Protein AF-A0A846Q6Q1-F1 (afdb_monomer_lite)

Foldseek 3Di:
DPPPVCVVVVVVVVVVVLL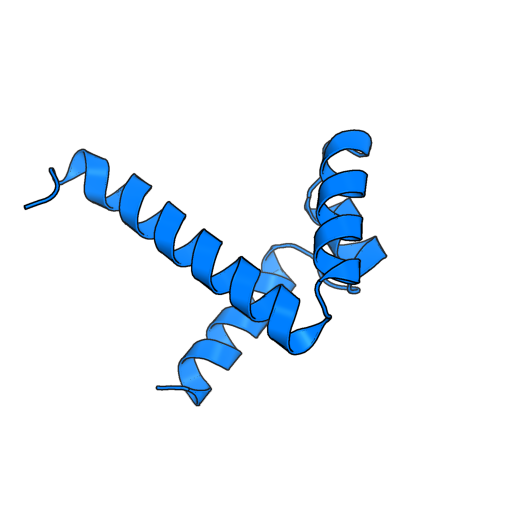LVVCCVPPNPVLVVQLVVCCVVVVASQVSCCVRPNGGPVRSVVVSVVVVVVVD

Secondary structure (DSSP, 8-state):
---HHHHHHHHHHHHHHHHHHHHHHHH-HHHHHHHHHHHHHHS-HHHHHHHHHS--HHHHHHHHHHHHHHH-

pLDDT: mean 89.33, std 8.89, range [54.03, 97.0]

Radius of gyration: 13.47 Å; chains: 1; bounding box: 28×22×40 Å

Sequence (72 aa):
LVPLDQVGGFLAYKEGQSAIGYIVEKYGEEKLSEILEKGRTSLSMDKALKSAVGLDAKGLYEEWAKFLRKEY

Structure (mmCIF, N/CA/C/O backbone):
data_AF-A0A846Q6Q1-F1
#
_entry.id   AF-A0A846Q6Q1-F1
#
loop_
_atom_site.group_PDB
_atom_site.id
_atom_site.type_symbol
_atom_site.label_atom_id
_atom_site.label_alt_id
_atom_site.label_comp_id
_atom_site.label_asym_id
_atom_site.label_entity_id
_atom_site.label_seq_id
_atom_site.pdbx_PDB_ins_code
_atom_site.Cartn_x
_atom_site.Cartn_y
_atom_site.Cartn_z
_atom_site.occupancy
_atom_site.B_iso_or_equiv
_atom_site.auth_seq_id
_atom_site.auth_comp_id
_atom_site.auth_asym_id
_atom_site.auth_atom_id
_atom_site.pdbx_PDB_model_num
ATOM 1 N N . LEU A 1 1 ? 0.751 -0.674 -30.437 1.00 60.25 1 LEU A N 1
ATOM 2 C CA . LEU A 1 1 ? 1.307 -1.897 -29.816 1.00 60.25 1 LEU A CA 1
ATOM 3 C C . LEU A 1 1 ? 2.438 -1.458 -28.905 1.00 60.25 1 LEU A C 1
ATOM 5 O O . LEU A 1 1 ? 3.310 -0.742 -29.378 1.00 60.25 1 LEU A O 1
ATOM 9 N N . VAL A 1 2 ? 2.368 -1.785 -27.616 1.00 72.25 2 VAL A N 1
ATOM 10 C CA . VAL A 1 2 ? 3.452 -1.483 -26.670 1.00 72.25 2 VAL A CA 1
ATOM 11 C C . VAL A 1 2 ? 4.617 -2.438 -26.977 1.00 72.25 2 VAL A C 1
ATOM 13 O O . VAL A 1 2 ? 4.355 -3.631 -27.153 1.00 72.25 2 VAL A O 1
ATOM 16 N N . PRO A 1 3 ? 5.866 -1.952 -27.100 1.00 76.81 3 PRO A N 1
ATOM 17 C CA . PRO A 1 3 ? 7.045 -2.804 -27.253 1.00 76.81 3 PRO A CA 1
ATOM 18 C C . PRO A 1 3 ? 7.115 -3.872 -26.154 1.00 76.81 3 PRO A C 1
ATOM 20 O O . PRO A 1 3 ? 6.770 -3.589 -25.008 1.00 76.81 3 PRO A O 1
ATOM 23 N N . LEU A 1 4 ? 7.537 -5.099 -26.482 1.00 75.00 4 LEU A N 1
ATOM 24 C CA . LEU A 1 4 ? 7.519 -6.232 -25.539 1.00 75.00 4 LEU A CA 1
ATOM 25 C C . LEU A 1 4 ? 8.309 -5.957 -24.248 1.00 75.00 4 LEU A C 1
ATOM 27 O O . LEU A 1 4 ? 7.900 -6.391 -23.176 1.00 75.00 4 LEU A O 1
ATOM 31 N N . ASP A 1 5 ? 9.395 -5.193 -24.332 1.00 79.81 5 ASP A N 1
ATOM 32 C CA . ASP A 1 5 ? 10.199 -4.731 -23.196 1.00 79.81 5 ASP A CA 1
ATOM 33 C C . ASP A 1 5 ? 9.440 -3.753 -22.284 1.00 79.81 5 ASP A C 1
ATOM 35 O O . ASP A 1 5 ? 9.622 -3.751 -21.067 1.00 79.81 5 ASP A O 1
ATOM 39 N N . GLN A 1 6 ? 8.525 -2.970 -22.852 1.00 76.00 6 GLN A N 1
ATOM 40 C CA . GLN A 1 6 ? 7.675 -2.040 -22.115 1.00 76.00 6 GLN A CA 1
ATOM 41 C C . GLN A 1 6 ? 6.410 -2.706 -21.566 1.00 76.00 6 GLN A C 1
ATOM 43 O O . GLN A 1 6 ? 5.787 -2.151 -20.663 1.00 76.00 6 GLN A O 1
ATOM 48 N N . VAL A 1 7 ? 6.035 -3.897 -22.053 1.00 75.56 7 VAL A N 1
ATOM 49 C CA . VAL A 1 7 ? 4.864 -4.642 -21.555 1.00 75.56 7 VAL A CA 1
ATOM 50 C C . VAL A 1 7 ? 5.009 -4.963 -20.069 1.00 75.56 7 VAL A C 1
ATOM 52 O O . VAL A 1 7 ? 4.050 -4.779 -19.328 1.00 75.56 7 VAL A O 1
ATOM 55 N N . GLY A 1 8 ? 6.198 -5.370 -19.612 1.00 80.25 8 GLY A N 1
ATOM 56 C CA . GLY A 1 8 ? 6.440 -5.650 -18.192 1.00 80.25 8 GLY A CA 1
ATOM 57 C C . GLY A 1 8 ? 6.266 -4.411 -17.309 1.00 80.2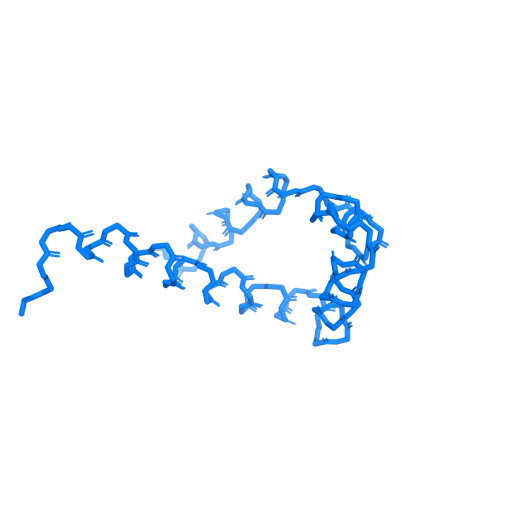5 8 GLY A C 1
ATOM 58 O O . GLY A 1 8 ? 5.567 -4.460 -16.300 1.00 80.25 8 GLY A O 1
ATOM 59 N N . GLY A 1 9 ? 6.836 -3.275 -17.724 1.00 83.44 9 GLY A N 1
ATOM 60 C CA . GLY A 1 9 ? 6.692 -2.006 -17.002 1.00 83.44 9 GLY A CA 1
ATOM 61 C C . GLY A 1 9 ? 5.259 -1.468 -17.027 1.00 83.44 9 GLY A C 1
ATOM 62 O O . GLY A 1 9 ? 4.746 -1.009 -16.009 1.00 83.44 9 GLY A O 1
ATOM 63 N N . PHE A 1 10 ? 4.587 -1.569 -18.174 1.00 84.94 10 P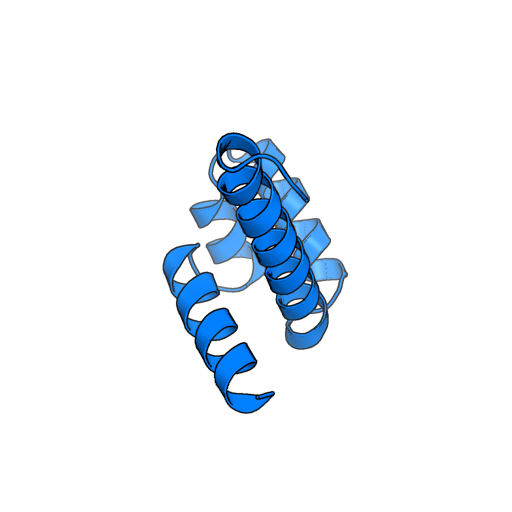HE A N 1
ATOM 64 C CA . PHE A 1 10 ? 3.194 -1.163 -18.322 1.00 84.94 10 PHE A CA 1
ATOM 65 C C . PHE A 1 10 ? 2.254 -2.022 -17.471 1.00 84.94 10 PHE A C 1
ATOM 67 O O . PHE A 1 10 ? 1.390 -1.478 -16.784 1.00 84.94 10 PHE A O 1
ATOM 74 N N . LEU A 1 11 ? 2.431 -3.347 -17.479 1.00 87.00 11 LEU A N 1
ATOM 75 C CA . LEU A 1 11 ? 1.622 -4.255 -16.671 1.00 87.00 11 LEU A CA 1
ATOM 76 C C . LEU A 1 11 ? 1.823 -3.976 -15.181 1.00 87.00 11 LEU A C 1
ATOM 78 O O . LEU A 1 11 ? 0.839 -3.752 -14.485 1.00 87.00 11 LEU A O 1
ATOM 82 N N . ALA A 1 12 ? 3.074 -3.859 -14.725 1.00 86.06 12 ALA A N 1
ATOM 83 C CA . ALA A 1 12 ? 3.379 -3.509 -13.339 1.00 86.06 12 ALA A CA 1
ATOM 84 C C . ALA A 1 12 ? 2.740 -2.171 -12.922 1.00 86.06 12 ALA A C 1
ATOM 86 O O . ALA A 1 12 ? 2.229 -2.035 -11.811 1.00 86.06 12 ALA A O 1
ATOM 87 N N . TYR A 1 13 ? 2.710 -1.182 -13.821 1.00 87.00 13 TYR A N 1
ATOM 88 C CA . TYR A 1 13 ? 2.037 0.090 -13.568 1.00 87.00 13 TYR A CA 1
ATOM 89 C C . TYR A 1 13 ? 0.516 -0.071 -13.426 1.00 87.00 13 TYR A C 1
ATOM 91 O O . TYR A 1 13 ? -0.075 0.475 -12.495 1.00 87.00 13 TYR A O 1
ATOM 99 N N . LYS A 1 14 ? -0.130 -0.842 -14.312 1.00 92.31 14 LYS A N 1
ATOM 100 C CA . LYS A 1 14 ? -1.576 -1.121 -14.241 1.00 92.31 14 LYS A CA 1
ATOM 101 C C . LYS A 1 14 ? -1.948 -1.919 -12.992 1.00 92.31 14 LYS A C 1
ATOM 103 O O . LYS A 1 14 ? -2.946 -1.594 -12.352 1.00 92.31 14 LYS A O 1
ATOM 108 N N . GLU A 1 15 ? -1.144 -2.912 -12.628 1.00 92.12 15 GLU A N 1
ATOM 109 C CA . GLU A 1 15 ? -1.299 -3.674 -11.386 1.00 92.12 15 GLU A CA 1
ATOM 110 C C . GLU A 1 15 ? -1.150 -2.759 -10.165 1.00 92.12 15 GLU A C 1
ATOM 112 O O . GLU A 1 15 ? -2.002 -2.780 -9.280 1.00 92.12 15 GLU A O 1
ATOM 117 N N . GLY A 1 16 ? -0.151 -1.871 -10.160 1.00 92.12 16 GLY A N 1
ATOM 118 C CA . GLY A 1 16 ? 0.025 -0.864 -9.112 1.00 92.12 16 GLY A CA 1
ATOM 119 C C . GLY A 1 16 ? -1.169 0.086 -8.984 1.00 92.12 16 GLY A C 1
ATOM 120 O O . GLY A 1 16 ? -1.656 0.314 -7.879 1.00 92.12 16 GLY A O 1
ATOM 121 N N . GLN A 1 17 ? -1.693 0.600 -10.102 1.00 94.00 17 GLN A N 1
ATOM 122 C CA . GLN A 1 17 ? -2.903 1.432 -10.106 1.00 94.00 17 GLN A CA 1
ATOM 123 C C . GLN A 1 17 ? -4.115 0.688 -9.532 1.00 94.00 17 GLN A C 1
ATOM 125 O O . GLN A 1 17 ? -4.865 1.252 -8.738 1.00 94.00 17 GLN A O 1
ATOM 130 N N . SER A 1 18 ? -4.301 -0.578 -9.914 1.00 95.44 18 SER A N 1
ATOM 131 C CA . SER A 1 18 ? -5.394 -1.407 -9.400 1.00 95.44 18 SER A CA 1
ATOM 132 C C . SER A 1 18 ? -5.246 -1.678 -7.901 1.00 95.44 18 SER A C 1
ATOM 134 O O . SER A 1 18 ? -6.221 -1.552 -7.164 1.00 95.44 18 SER A O 1
ATOM 136 N N . ALA A 1 19 ? -4.035 -1.984 -7.432 1.00 94.69 19 ALA A N 1
ATOM 137 C CA . ALA A 1 19 ? -3.761 -2.189 -6.015 1.00 94.69 19 ALA A CA 1
ATOM 138 C C . ALA A 1 19 ? -4.016 -0.916 -5.189 1.00 94.69 19 ALA A C 1
ATOM 140 O O . ALA A 1 19 ? -4.569 -1.003 -4.095 1.00 94.69 19 ALA A O 1
ATOM 141 N N . ILE A 1 20 ? -3.683 0.268 -5.720 1.00 95.00 20 ILE A N 1
ATOM 142 C CA . ILE A 1 20 ? -4.032 1.557 -5.100 1.00 95.00 20 ILE A CA 1
ATOM 143 C C . ILE A 1 20 ? -5.552 1.721 -5.013 1.00 95.00 20 ILE A C 1
ATOM 145 O O . ILE A 1 20 ? -6.055 2.066 -3.947 1.00 95.00 20 ILE A O 1
ATOM 149 N N . GLY A 1 21 ? -6.280 1.438 -6.098 1.00 96.12 21 GLY A N 1
ATOM 150 C CA . GLY A 1 21 ? -7.745 1.483 -6.104 1.00 96.12 21 GLY A CA 1
ATOM 151 C C . GLY A 1 21 ? -8.348 0.582 -5.027 1.00 96.12 21 GLY A C 1
ATOM 152 O O . GLY A 1 21 ? -9.160 1.035 -4.228 1.00 96.12 21 GLY A O 1
ATOM 153 N N . TYR A 1 22 ? -7.852 -0.649 -4.919 1.00 95.88 22 TYR A N 1
ATOM 154 C CA . TYR A 1 22 ? -8.251 -1.584 -3.870 1.00 95.88 22 TYR A CA 1
ATOM 155 C C . TYR A 1 22 ? -7.953 -1.068 -2.452 1.00 95.88 22 TYR A C 1
ATOM 157 O O . TYR A 1 22 ? -8.778 -1.236 -1.552 1.00 95.88 22 TYR A O 1
ATOM 165 N N . ILE A 1 23 ? -6.799 -0.424 -2.228 1.00 96.50 23 ILE A N 1
ATOM 166 C CA . ILE A 1 23 ? -6.486 0.178 -0.924 1.00 96.50 23 ILE A CA 1
ATOM 167 C C . ILE A 1 23 ? -7.507 1.266 -0.584 1.00 96.50 23 ILE A C 1
ATOM 169 O O . ILE A 1 23 ? -8.025 1.281 0.531 1.00 96.50 23 ILE A O 1
ATOM 173 N N . VAL A 1 24 ? -7.799 2.157 -1.532 1.00 97.00 24 VAL A N 1
ATOM 174 C CA . VAL A 1 24 ? -8.755 3.255 -1.339 1.00 97.00 24 VAL A CA 1
ATOM 175 C C . VAL A 1 24 ? -10.156 2.716 -1.072 1.00 97.00 24 VAL A C 1
ATOM 177 O O . VAL A 1 24 ? -10.801 3.154 -0.125 1.00 97.00 24 VAL A O 1
ATOM 180 N N . GLU A 1 25 ? -10.606 1.732 -1.845 1.00 95.81 25 GLU A N 1
ATOM 181 C CA . GLU A 1 25 ? -11.940 1.151 -1.702 1.00 95.81 25 GLU A CA 1
ATOM 182 C C . GLU A 1 25 ? -12.120 0.414 -0.367 1.00 95.81 25 GLU A C 1
ATOM 184 O O . GLU A 1 25 ? -13.146 0.564 0.294 1.00 95.81 25 GLU A O 1
ATOM 189 N N . LYS A 1 26 ? -11.113 -0.355 0.069 1.00 95.75 26 LYS A N 1
ATOM 190 C CA . LYS A 1 26 ? -11.213 -1.176 1.286 1.00 95.75 26 LYS A CA 1
ATOM 191 C C . LYS A 1 26 ? -10.863 -0.427 2.572 1.00 95.75 26 LYS A C 1
ATOM 193 O O . LYS A 1 26 ? -11.433 -0.730 3.619 1.00 95.75 26 LYS A O 1
ATOM 198 N N . TYR A 1 27 ? -9.898 0.490 2.521 1.00 96.12 27 TYR A N 1
ATOM 199 C CA . TYR A 1 27 ? -9.316 1.131 3.707 1.00 96.12 27 TYR A CA 1
ATOM 200 C C . TYR A 1 27 ? -9.474 2.659 3.730 1.00 96.12 27 TYR A C 1
ATOM 202 O O . TYR A 1 27 ? -9.204 3.268 4.764 1.00 96.12 27 TYR A O 1
ATOM 210 N N . GLY A 1 28 ? -9.915 3.277 2.632 1.00 96.81 28 GLY A N 1
ATOM 211 C CA . GLY A 1 28 ? -10.058 4.726 2.497 1.00 96.81 28 GLY A CA 1
ATOM 212 C C . GLY A 1 28 ? -8.775 5.445 2.061 1.00 96.81 28 GLY A C 1
ATOM 213 O O . GLY A 1 28 ? -7.654 4.953 2.220 1.00 96.81 28 GLY A O 1
ATOM 214 N N . GLU A 1 29 ? -8.937 6.658 1.527 1.00 96.69 29 GLU A N 1
ATOM 215 C CA . GLU A 1 29 ? -7.827 7.506 1.057 1.00 96.69 29 GLU A CA 1
ATOM 216 C C . GLU A 1 29 ? -6.863 7.922 2.181 1.00 96.69 29 GLU A C 1
ATOM 218 O O . GLU A 1 29 ? -5.655 8.056 1.957 1.00 96.69 29 GLU A O 1
ATOM 223 N N . GLU A 1 30 ? -7.363 8.074 3.412 1.00 96.44 30 GLU A N 1
ATOM 224 C CA . GLU A 1 30 ? -6.537 8.394 4.584 1.00 96.44 30 GLU A CA 1
ATOM 225 C C . GLU A 1 30 ? -5.474 7.316 4.829 1.00 96.44 30 GLU A C 1
ATOM 227 O O . GLU A 1 30 ? -4.312 7.623 5.102 1.00 96.44 30 GLU A O 1
ATOM 232 N N . LYS A 1 31 ? -5.839 6.040 4.651 1.00 95.38 31 LYS A N 1
ATOM 233 C CA . LYS A 1 31 ? -4.915 4.917 4.830 1.00 95.38 31 LYS A CA 1
ATOM 234 C C . LYS A 1 31 ? -3.881 4.821 3.726 1.00 95.38 31 LYS A C 1
ATOM 236 O O . LYS A 1 31 ? -2.724 4.525 4.020 1.00 95.38 31 LYS A O 1
ATOM 241 N N . LEU A 1 32 ? -4.249 5.129 2.484 1.00 95.44 32 LEU A N 1
ATOM 242 C CA . LEU A 1 32 ? -3.271 5.267 1.406 1.00 95.44 32 LEU A CA 1
ATOM 243 C C . LEU A 1 32 ? -2.243 6.359 1.738 1.00 95.44 32 LEU A C 1
ATOM 245 O O . LEU A 1 32 ? -1.041 6.135 1.598 1.00 95.44 32 LEU A O 1
ATOM 249 N N . SER A 1 33 ? -2.706 7.510 2.227 1.00 94.75 33 SER A N 1
ATOM 250 C CA . SER A 1 33 ? -1.832 8.627 2.604 1.00 94.75 33 SER A CA 1
ATOM 251 C C . SER A 1 33 ? -0.871 8.238 3.733 1.00 94.75 33 SER A C 1
ATOM 253 O O . SER A 1 33 ? 0.335 8.462 3.619 1.00 94.75 33 SER A O 1
ATOM 255 N N . GLU A 1 34 ? -1.375 7.559 4.768 1.00 94.44 34 GLU A N 1
ATOM 256 C CA . GLU A 1 34 ? -0.573 7.033 5.878 1.00 94.44 34 GLU A CA 1
ATOM 257 C C . GLU A 1 34 ? 0.503 6.040 5.394 1.00 94.44 34 GLU A C 1
ATOM 259 O O . GLU A 1 34 ? 1.659 6.112 5.818 1.00 94.44 34 GLU A O 1
ATOM 264 N N . ILE A 1 35 ? 0.155 5.130 4.472 1.00 94.06 35 ILE A N 1
ATOM 265 C CA . ILE A 1 35 ? 1.106 4.183 3.868 1.00 94.06 35 ILE A CA 1
ATOM 266 C C . ILE A 1 35 ? 2.217 4.933 3.127 1.00 94.06 35 ILE A C 1
ATOM 268 O O . ILE A 1 35 ? 3.392 4.605 3.298 1.00 94.06 35 ILE A O 1
ATOM 272 N N . LEU A 1 36 ? 1.872 5.935 2.314 1.00 91.81 36 LEU A N 1
ATOM 273 C CA . LEU A 1 36 ? 2.841 6.691 1.518 1.00 91.81 36 LEU A CA 1
ATOM 274 C C . LEU A 1 36 ? 3.784 7.522 2.398 1.00 91.81 36 LEU A C 1
ATOM 276 O O . LEU A 1 36 ? 5.000 7.511 2.183 1.00 91.81 36 LEU A O 1
ATOM 280 N N . GLU A 1 37 ? 3.254 8.193 3.421 1.00 91.88 37 GLU A N 1
ATOM 281 C CA . GLU A 1 37 ? 4.045 8.980 4.372 1.00 91.88 37 GLU A CA 1
ATOM 282 C C . GLU A 1 37 ? 5.029 8.093 5.150 1.00 91.88 37 GLU A C 1
ATOM 284 O O . GLU A 1 37 ? 6.235 8.370 5.238 1.00 91.88 37 GLU A O 1
ATOM 289 N N . LYS A 1 38 ? 4.535 6.961 5.661 1.00 88.31 38 LYS A N 1
ATOM 290 C CA . LYS A 1 38 ? 5.361 6.005 6.399 1.00 88.31 38 LYS A CA 1
ATOM 291 C C . LYS A 1 38 ? 6.341 5.274 5.499 1.00 88.31 38 LYS A C 1
ATOM 293 O O . LYS A 1 38 ? 7.462 5.011 5.929 1.00 88.31 38 LYS A O 1
ATOM 298 N N . GLY A 1 39 ? 5.974 4.962 4.260 1.00 86.00 39 GLY A N 1
ATOM 299 C CA . GLY A 1 39 ? 6.866 4.350 3.277 1.00 86.00 39 GLY A CA 1
ATOM 300 C C . GLY A 1 39 ? 8.060 5.252 2.971 1.00 86.00 39 GLY A C 1
ATOM 301 O O . GLY A 1 39 ? 9.199 4.787 2.961 1.00 86.00 39 GLY A O 1
ATOM 302 N N . ARG A 1 40 ? 7.811 6.561 2.835 1.00 83.88 40 ARG A N 1
ATOM 303 C CA . ARG A 1 40 ? 8.852 7.574 2.620 1.00 83.88 40 ARG A CA 1
ATOM 304 C C . ARG A 1 40 ? 9.822 7.685 3.799 1.00 83.88 40 ARG A C 1
ATOM 306 O O . ARG A 1 40 ? 11.016 7.861 3.581 1.00 83.88 40 ARG A O 1
ATOM 313 N N . THR A 1 41 ? 9.320 7.562 5.027 1.00 79.62 41 THR A N 1
ATOM 314 C CA . THR A 1 41 ? 10.115 7.761 6.254 1.00 79.62 41 THR A CA 1
ATOM 315 C C . THR A 1 41 ? 10.820 6.487 6.732 1.00 79.62 41 THR A C 1
ATOM 317 O O . THR A 1 41 ? 11.952 6.536 7.201 1.00 79.62 41 THR A O 1
ATOM 320 N N . SER A 1 42 ? 10.166 5.327 6.622 1.00 74.19 42 SER A N 1
ATOM 321 C CA . SER A 1 42 ? 10.662 4.050 7.161 1.00 74.19 42 SER A CA 1
ATOM 322 C C . SER A 1 42 ? 11.592 3.280 6.220 1.00 74.19 42 SER A C 1
ATOM 324 O O . SER A 1 42 ? 12.150 2.262 6.634 1.00 74.19 42 SER A O 1
ATOM 326 N N . LEU A 1 43 ? 11.727 3.729 4.962 1.00 77.69 43 LEU A N 1
ATOM 327 C CA . LEU A 1 43 ? 12.445 3.041 3.876 1.00 77.69 43 LEU A CA 1
ATOM 328 C C . LEU A 1 43 ? 11.999 1.575 3.678 1.00 77.69 43 LEU A C 1
ATOM 330 O O . LEU A 1 43 ? 12.728 0.767 3.107 1.00 77.69 43 LEU A O 1
ATOM 334 N N . SER A 1 44 ? 10.809 1.206 4.164 1.00 87.75 44 SER A N 1
ATOM 335 C CA . SER A 1 44 ? 10.295 -0.161 4.119 1.00 87.75 44 SER A CA 1
ATOM 336 C C . SER A 1 44 ? 8.783 -0.158 3.931 1.00 87.75 44 SER A C 1
ATOM 338 O O . SER A 1 44 ? 8.018 0.155 4.845 1.00 87.75 44 SER A O 1
ATOM 340 N N . MET A 1 45 ? 8.353 -0.561 2.736 1.00 86.88 45 MET A N 1
ATOM 341 C CA . MET A 1 45 ? 6.934 -0.662 2.399 1.00 86.88 45 MET A CA 1
ATOM 342 C C . MET A 1 45 ? 6.207 -1.672 3.297 1.00 86.88 45 MET A C 1
ATOM 344 O O . M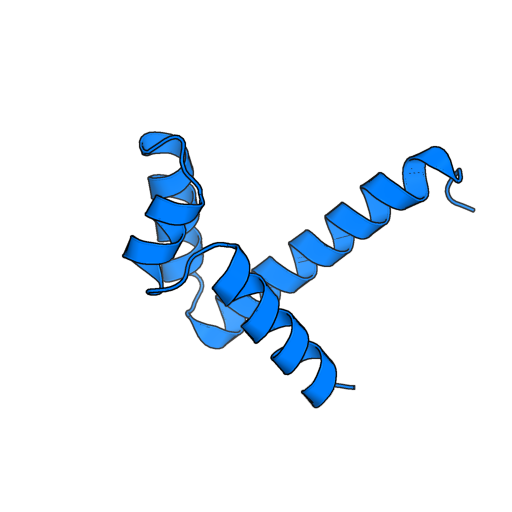ET A 1 45 ? 5.108 -1.390 3.758 1.00 86.88 45 MET A O 1
ATOM 348 N N . ASP A 1 46 ? 6.839 -2.799 3.639 1.00 90.56 46 ASP A N 1
ATOM 349 C CA . ASP A 1 46 ? 6.245 -3.789 4.544 1.00 90.56 46 ASP A CA 1
ATOM 350 C C . ASP A 1 46 ? 5.963 -3.226 5.938 1.00 90.56 46 ASP A C 1
ATOM 352 O O . ASP A 1 46 ? 4.915 -3.503 6.516 1.00 90.56 46 ASP A O 1
ATOM 356 N N . LYS A 1 47 ? 6.868 -2.408 6.492 1.00 91.69 47 LYS A N 1
ATOM 357 C CA . LYS A 1 47 ? 6.625 -1.754 7.788 1.00 91.69 47 LYS A CA 1
ATOM 358 C C . LYS A 1 47 ? 5.505 -0.722 7.685 1.00 91.69 47 LYS A C 1
ATOM 360 O O . LYS A 1 47 ? 4.658 -0.662 8.577 1.00 91.69 47 LYS A O 1
ATOM 365 N N . ALA A 1 48 ? 5.491 0.062 6.607 1.00 92.81 48 ALA A N 1
ATOM 366 C CA . ALA A 1 48 ? 4.447 1.049 6.358 1.00 92.81 48 ALA A CA 1
ATOM 367 C C . ALA A 1 48 ? 3.066 0.383 6.270 1.00 92.81 48 ALA A C 1
ATOM 369 O O . ALA A 1 48 ? 2.183 0.721 7.062 1.00 92.81 48 ALA A O 1
ATOM 370 N N . LEU A 1 49 ? 2.923 -0.630 5.411 1.00 94.31 49 LEU A N 1
ATOM 371 C CA . LEU A 1 49 ? 1.696 -1.406 5.241 1.00 94.31 49 LEU A CA 1
ATOM 372 C C . LEU A 1 49 ? 1.258 -2.075 6.548 1.00 94.31 49 LEU A C 1
ATOM 374 O O . LEU A 1 49 ? 0.107 -1.905 6.957 1.00 94.31 49 LEU A O 1
ATOM 378 N N . LYS A 1 50 ? 2.174 -2.744 7.269 1.00 94.44 50 LYS A N 1
ATOM 379 C CA . LYS A 1 50 ? 1.823 -3.415 8.533 1.00 94.44 50 LYS A CA 1
ATOM 380 C C . LYS A 1 50 ? 1.274 -2.427 9.547 1.00 94.44 50 LYS A C 1
ATOM 382 O O . LYS A 1 50 ? 0.321 -2.735 10.250 1.00 94.44 50 LYS A O 1
ATOM 387 N N . SER A 1 51 ? 1.861 -1.238 9.618 1.00 93.19 51 SER A N 1
ATOM 388 C CA . SER A 1 51 ? 1.433 -0.227 10.580 1.00 93.19 51 SER A CA 1
ATOM 389 C C . SER A 1 51 ? 0.120 0.469 10.205 1.00 93.19 51 SER A C 1
ATOM 391 O O . SER A 1 51 ? -0.606 0.880 11.102 1.00 93.19 51 SER A O 1
ATOM 393 N N . ALA A 1 52 ? -0.172 0.633 8.911 1.00 94.38 52 ALA A N 1
ATOM 394 C CA . ALA A 1 52 ? -1.335 1.386 8.448 1.00 94.38 52 ALA A CA 1
ATOM 395 C C . ALA A 1 52 ? -2.580 0.502 8.303 1.00 94.38 52 ALA A C 1
ATOM 397 O O . ALA A 1 52 ? -3.675 0.915 8.692 1.00 94.38 52 ALA A O 1
ATOM 398 N N . VAL A 1 53 ? -2.405 -0.712 7.765 1.00 94.31 53 VAL A N 1
ATOM 399 C CA . VAL A 1 53 ? -3.497 -1.632 7.397 1.00 94.31 53 VAL A CA 1
ATOM 400 C C . VAL A 1 53 ? -3.319 -3.058 7.936 1.00 94.31 53 VAL A C 1
ATOM 402 O O . VAL A 1 53 ? -4.138 -3.925 7.646 1.00 94.31 53 VAL A O 1
ATOM 405 N N . GLY A 1 54 ? -2.271 -3.331 8.724 1.00 95.31 54 GLY A N 1
ATOM 406 C CA . GLY A 1 54 ? -2.064 -4.637 9.365 1.00 95.31 54 GLY A CA 1
ATOM 407 C C . GLY A 1 54 ? -1.532 -5.745 8.447 1.00 95.31 54 GLY A C 1
ATOM 408 O O . GLY A 1 54 ? -1.409 -6.884 8.890 1.00 95.31 54 GLY A O 1
ATOM 409 N N . LEU A 1 55 ? -1.199 -5.433 7.191 1.00 95.88 55 LEU A N 1
ATOM 410 C CA . LEU A 1 55 ? -0.714 -6.390 6.187 1.00 95.88 55 LEU A CA 1
ATOM 411 C C . LEU A 1 55 ? 0.716 -6.058 5.763 1.00 95.88 55 LEU A C 1
ATOM 413 O O . LEU A 1 55 ? 1.104 -4.901 5.778 1.00 95.88 55 LEU A O 1
ATOM 417 N N . ASP A 1 56 ? 1.499 -7.049 5.353 1.00 94.88 56 ASP A N 1
ATOM 418 C CA . ASP A 1 56 ? 2.709 -6.801 4.561 1.00 94.88 56 ASP A CA 1
ATOM 419 C C . ASP A 1 56 ? 2.392 -6.772 3.060 1.00 94.88 56 ASP A C 1
ATOM 421 O O . ASP A 1 56 ? 1.243 -6.961 2.653 1.00 94.88 56 ASP A O 1
ATOM 425 N N . ALA A 1 57 ? 3.398 -6.518 2.220 1.00 92.44 57 ALA A N 1
ATOM 426 C CA . ALA A 1 57 ? 3.211 -6.439 0.775 1.00 92.44 57 ALA A CA 1
ATOM 427 C C . ALA A 1 57 ? 2.645 -7.745 0.196 1.00 92.44 57 ALA A C 1
ATOM 429 O O . ALA A 1 57 ? 1.791 -7.715 -0.692 1.00 92.44 57 ALA A O 1
ATOM 430 N N . LYS A 1 58 ? 3.070 -8.896 0.736 1.00 94.62 58 LYS A N 1
ATOM 431 C CA . LYS A 1 58 ? 2.571 -10.210 0.321 1.00 94.62 58 LYS A CA 1
ATOM 432 C C . LYS A 1 58 ? 1.102 -10.397 0.704 1.00 94.62 58 LYS A C 1
ATOM 434 O O . LYS A 1 58 ? 0.303 -10.775 -0.147 1.00 94.62 58 LYS A O 1
ATOM 439 N N . GLY A 1 59 ? 0.733 -10.106 1.950 1.00 96.31 59 GLY A N 1
ATOM 440 C CA . GLY A 1 59 ? -0.649 -10.202 2.417 1.00 96.31 59 GLY A CA 1
ATOM 441 C C . GLY A 1 59 ? -1.579 -9.243 1.672 1.00 96.31 59 GLY A C 1
ATOM 442 O O . GLY A 1 59 ? -2.691 -9.620 1.306 1.00 96.31 59 GLY A O 1
ATOM 443 N N . LEU A 1 60 ? -1.103 -8.030 1.371 1.00 95.62 60 LEU A N 1
ATOM 444 C CA . LEU A 1 60 ? -1.834 -7.077 0.541 1.00 95.62 60 LEU A CA 1
ATOM 445 C C . LEU A 1 60 ? -2.072 -7.635 -0.868 1.00 95.62 60 LEU A C 1
ATOM 447 O O . LEU A 1 60 ? -3.204 -7.592 -1.346 1.00 95.62 60 LEU A O 1
ATOM 451 N N . TYR A 1 61 ? -1.036 -8.188 -1.508 1.00 94.44 61 TYR A N 1
ATOM 452 C CA . TYR A 1 61 ? -1.149 -8.815 -2.826 1.00 94.44 61 TYR A CA 1
ATOM 453 C C . TYR A 1 61 ? -2.145 -9.979 -2.825 1.00 94.44 61 TYR A C 1
ATOM 455 O O . TYR A 1 61 ? -2.991 -10.060 -3.710 1.00 94.44 61 TYR A O 1
ATOM 463 N N . GLU A 1 62 ? -2.086 -10.868 -1.832 1.00 96.00 62 GLU A N 1
ATOM 464 C CA . GLU A 1 62 ? -3.001 -12.010 -1.740 1.00 96.00 62 GLU A CA 1
ATOM 465 C C . GLU A 1 62 ? -4.461 -11.566 -1.603 1.00 96.00 62 GLU A C 1
ATOM 467 O O . GLU A 1 62 ? -5.345 -12.129 -2.253 1.00 96.00 62 GLU A O 1
ATOM 472 N N . GLU A 1 63 ? -4.723 -10.552 -0.780 1.00 95.75 63 GLU A N 1
ATOM 473 C CA . GLU A 1 63 ? -6.065 -10.010 -0.587 1.00 95.75 63 GLU A CA 1
ATOM 474 C C . GLU A 1 63 ? -6.566 -9.244 -1.820 1.00 95.75 63 GLU A C 1
ATOM 476 O O . GLU A 1 63 ? -7.704 -9.454 -2.239 1.00 95.75 63 GLU A O 1
ATOM 481 N N . TRP A 1 64 ? -5.714 -8.434 -2.453 1.00 95.88 64 TRP A N 1
ATOM 482 C CA . TRP A 1 64 ? -6.025 -7.755 -3.714 1.00 95.88 64 TRP A CA 1
ATOM 483 C C . TRP A 1 64 ? -6.305 -8.756 -4.844 1.00 95.88 64 TRP A C 1
ATOM 485 O O . TRP A 1 64 ? -7.309 -8.646 -5.544 1.00 95.88 64 TRP A O 1
ATOM 495 N N . ALA A 1 65 ? -5.489 -9.803 -4.977 1.00 94.38 65 ALA A N 1
ATOM 496 C CA . ALA A 1 65 ? -5.694 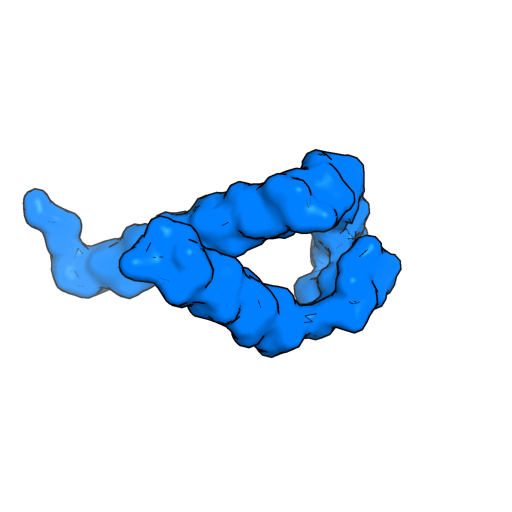-10.842 -5.981 1.00 94.38 65 ALA A CA 1
ATOM 497 C C . ALA A 1 65 ? -6.997 -11.626 -5.742 1.00 94.38 65 ALA A C 1
ATOM 499 O O . ALA A 1 65 ? -7.655 -12.043 -6.695 1.00 94.38 65 ALA A O 1
ATOM 500 N N . LYS A 1 66 ? -7.397 -11.841 -4.478 1.00 94.94 66 LYS A N 1
ATOM 501 C CA . LYS A 1 66 ? -8.716 -12.413 -4.149 1.00 94.94 66 LYS A CA 1
ATOM 502 C C . LYS A 1 66 ? -9.851 -11.455 -4.494 1.00 94.94 66 LYS A C 1
ATOM 504 O O . LYS A 1 66 ? -10.877 -11.929 -4.964 1.00 94.94 66 LYS A O 1
ATOM 509 N N . PHE A 1 67 ? -9.684 -10.160 -4.235 1.00 93.12 67 PHE A N 1
ATOM 510 C CA . PHE A 1 67 ? -10.659 -9.130 -4.583 1.00 93.12 67 PHE A CA 1
ATOM 511 C C . PHE A 1 67 ? -10.908 -9.101 -6.096 1.00 93.12 67 PHE A C 1
ATOM 513 O O . PHE A 1 67 ? -12.047 -9.263 -6.519 1.00 93.12 67 PHE A O 1
ATOM 520 N N . LEU A 1 68 ? -9.845 -9.066 -6.907 1.00 91.81 68 LEU A N 1
ATOM 521 C CA . LEU A 1 68 ? -9.967 -9.115 -8.366 1.00 91.81 68 LEU A CA 1
ATOM 522 C C . LEU A 1 68 ? -10.702 -10.366 -8.862 1.00 91.81 68 LEU A C 1
ATOM 524 O O . LEU A 1 68 ? -11.546 -10.269 -9.737 1.00 91.81 68 LEU A O 1
ATOM 528 N N . ARG A 1 69 ? -10.449 -11.541 -8.277 1.00 91.44 69 ARG A N 1
ATOM 529 C CA . ARG A 1 69 ? -11.163 -12.781 -8.646 1.00 91.44 69 ARG A CA 1
ATOM 530 C C . ARG A 1 69 ? -12.635 -12.835 -8.220 1.00 91.44 69 ARG A C 1
ATOM 532 O O . ARG A 1 69 ? -13.305 -13.806 -8.541 1.00 91.44 69 ARG A O 1
ATOM 539 N N . LYS A 1 70 ? -13.102 -11.904 -7.389 1.00 84.75 70 LYS A N 1
ATOM 540 C CA . LYS A 1 70 ? -14.523 -11.802 -7.019 1.00 84.75 70 LYS A CA 1
ATOM 541 C C . LYS A 1 70 ? -15.268 -10.820 -7.912 1.00 84.75 70 LYS A C 1
ATOM 543 O O . LYS A 1 70 ? -16.469 -10.980 -8.091 1.00 84.75 70 LYS A O 1
ATOM 548 N N . GLU A 1 71 ? -14.568 -9.809 -8.415 1.00 69.56 71 GLU A N 1
ATOM 549 C CA . GLU A 1 71 ? -15.121 -8.825 -9.347 1.00 69.56 71 GLU A CA 1
ATOM 550 C C . GLU A 1 71 ? -15.214 -9.341 -10.794 1.00 69.56 71 GLU A C 1
ATOM 552 O O . GLU A 1 71 ? -16.004 -8.808 -11.572 1.00 69.56 71 GLU A O 1
ATOM 557 N N . TYR A 1 72 ? -14.444 -10.379 -11.143 1.00 54.03 72 TYR A N 1
ATOM 558 C CA . TYR A 1 72 ? -14.413 -11.038 -12.457 1.00 54.03 72 TYR A CA 1
ATOM 559 C C . TYR A 1 72 ? -14.797 -12.513 -12.357 1.00 54.03 72 TYR A C 1
ATOM 561 O O . TYR A 1 72 ? -15.470 -13.003 -13.292 1.00 54.03 72 TYR A O 1
#

=== Feature glossary ===
The record interleaves many kinds of information about one protein. Here is each kind framed as the question it answers.

Q: What does the local fold look like, residue by residue?
A: A 3Di character summarizes, for each residue, the relative orientation of the Cα frame of its nearest spatial neighbor. Because it encodes fold topology rather than chemistry, 3Di alignments detect remote structural similarity that sequence alignment misses.

Q: Which residues are in helices, strands, or loops?
A: Secondary structure is the local, repeating backbone conformation. DSSP classifies it into eight states by reading the hydrogen-bond network: three helix types (H, G, I), two β types (E, B), two non-regular types (T, S), and unstructured coil (-).

Q: How big and how compact is the whole molecule?
A: Three whole-structure scalars: the radius of gyration (RMS distance of Cα from centroid, in Å), the count of Cα–Cα contacts (pairs closer than 8 Å and separated by more than four residues in sequence — i.e. tertiary, not local, contacts), and the bounding-box dimensions. Together they distinguish compact globular folds from extended fibres or disordered chains.

Q: How confident is the AlphaFold model at each residue?
A: For AlphaFold models, the B-factor field carries pLDDT — the model's own estimate of local accuracy on a 0–100 scale. Regions with pLDDT<50 should be treated as essentially unmodeled; they often correspond to intrinsically disordered segments.

Q: What family and function is it annotated with?
A: Functional annotations link the protein to curated databases. InterPro entries identify conserved domains and families by matching the sequence against member-database signatures (Pfam, PROSITE, CDD, …). Gene Ontology (GO) terms describe molecular function, biological process, and cellular component in a controlled vocabulary. CATH places the structure in a hierarchical fold classification (Class/Architecture/Topology/Homologous-superfamily). The organism is the source species.

Q: What known structures does this most resemble?
A: Nearest PDB neighbors are the top structural matches found by Foldseek when searching this structure against the entire Protein Data Bank. Each hit reports a TM-score (0 to 1; >0.5 almost always implies the same fold) and an E-value. These are *structural* homologs — they may share no detectable sequence similarity.

Q: Which residues are buried vs exposed?
A: Solvent-accessible surface area (SASA) is the area in Å² traced out by the centre of a 1.4 Å probe sphere (a water molecule) rolled over the protein's van der Waals surface (Shrake–Rupley / Lee–Richards construction). Buried residues have near-zero SASA; fully exposed residues can exceed 200 Å². The total SASA scales roughly with the number of surface residues.

Q: What are the backbone torsion angles?
A: φ (phi) and ψ (psi) are the two rotatable backbone dihedrals per residue: φ is the C(i-1)–N–Cα–C torsion, ψ is the N–Cα–C–N(i+1) torsion, both in degrees on (−180°, 180°]. α-helical residues cluster near (−60°, −45°); β-strand residues near (−120°, +130°). A Ramachandran plot is simply a scatter of (φ, ψ) for every residue.

Q: Are the domains correctly placed relative to each other?
A: Predicted aligned error is AlphaFold's pairwise confidence. Unlike pLDDT (per-residue), PAE is per-residue-pair and captures whether two parts of the structure are correctly placed relative to each other. Units are ångströms of expected positional error.

Q: What if only a Cα trace is available?
A: P-SEA three-state annotation labels each residue as helix, strand, or coil based purely on the geometry of the Cα trace. It serves as a fallback when the full backbone (and thus DSSP) is unavailable.

Q: What is the amino-acid chain?
A: This is the polypeptide sequence — one letter per residue, N-terminus first. Length ranges from a few dozen residues for small domains to over a thousand for large multi-domain proteins.

Q: What do the rendered images show?
A: The six renders are orthographic views along the three Cartesian axes in both directions. Representation (cartoon, sticks, or surface) and color scheme (sequence-rainbow or by-chain) vary across proteins so the training set covers all the common visualization conventions.

Q: What do the diagnostic plots show?
A: Plot images: a contact map (which residues are close in 3D, as an N×N binary image), a Ramachandran scatter (backbone torsion angles, revealing secondary-structure composition at a glance), and — for AlphaFold structures — a PAE heatmap (pairwise prediction confidence).

Q: How mobile is each atom in the crystal?
A: B-factor (Debye–Waller factor) reflects atomic displacement in the crystal lattice. It is an experi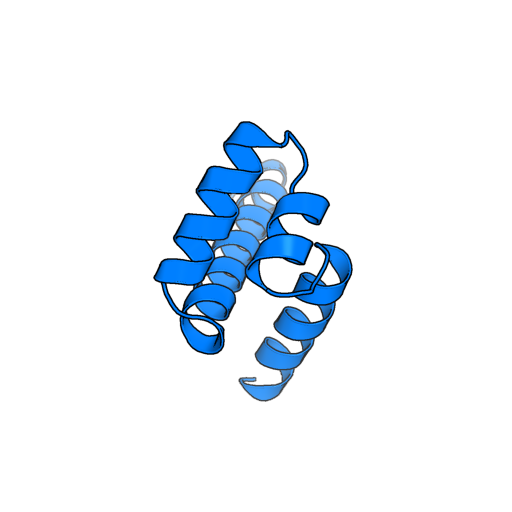mental observable (units Å²), not a prediction; low values mean the atom is pinned down, high values mean it moves or is heterogeneous across the crystal.

Q: Where is each backbone atom in 3D?
A: The mmCIF table is the protein's shape written out atom by atom. For each backbone N, Cα, C, and carbonyl O, it records an (x, y, z) coordinate triple in Å plus the residue type, chain letter, and residue number.